Protein AF-A0A8S3ILP6-F1 (afdb_monomer)

Secondary structure (DSSP, 8-state):
-HHHHHTTTGGGGGHHHHHHHHHHHHHHHHS-TTS-HHHHHHHHHHHHHHHHHHHHHHHTT---S----HHHHHHHHHHHHHHHT-TTSTT-HHHHHHHHHHHHHIIIII-TTPPP-THHHHHHHHHHHHHHHHHHHHHHHHHHT--

Solvent-accessible surface area (backbone atoms only — not comparable to full-atom values): 8436 Å² total; per-residue (Å²): 114,70,64,56,69,73,42,54,76,76,49,54,86,50,40,77,75,46,46,60,57,51,52,54,49,25,49,60,49,46,67,43,87,85,51,58,69,67,44,43,50,51,26,50,51,54,54,49,52,56,44,49,53,45,40,46,37,65,73,70,65,60,79,62,88,78,68,80,55,68,68,58,54,52,49,51,52,48,51,33,55,58,54,33,64,48,60,91,39,96,85,32,55,70,58,14,52,49,28,50,52,51,50,53,47,35,45,66,69,52,40,67,87,60,84,75,80,53,74,59,50,57,56,42,52,52,49,51,58,51,50,50,53,50,51,53,47,52,50,51,54,65,58,64,75,71,122

Foldseek 3Di:
DVVCLVPLPVCLVVLQVVLVVLLVCLCVQCVDPPHDPVSPVVSLSSLVSNLVSLLVCVVVVVPPVDDHDLVSVLSSLLSLLVLLQPPVDPPSPVVNVSSVVSNVCCCVRRCVPRDHPCPSVVVVCVVVVVVVVVVVVVVVVVVVVPD

pLDDT: mean 72.39, std 15.55, range [32.72, 90.81]

InterPro domains:
  IPR046805 Tra1, HEAT repeat ring region [PF20206] (2-65)

Mean predicted aligned error: 10.6 Å

Nearest PDB structures (foldseek):
  5jo8-assembly1_A  TM=3.617E-01  e=2.104E+00  Gallus gallus
  4mk3-assembly1_A-2  TM=2.8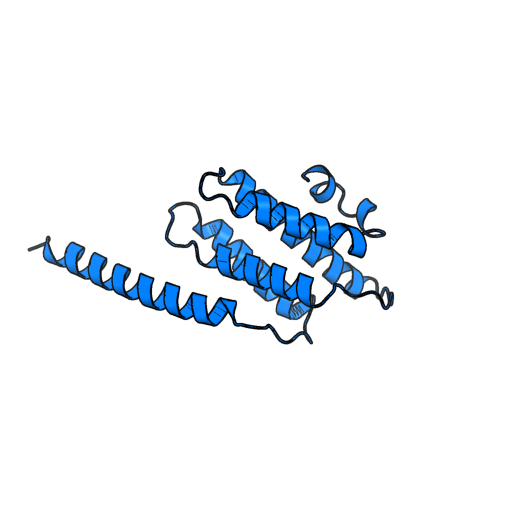45E-01  e=6.030E+00  Cupriavidus metallidurans CH34

Structure (mmCIF, N/CA/C/O backbone):
data_AF-A0A8S3ILP6-F1
#
_entry.id   AF-A0A8S3ILP6-F1
#
loop_
_atom_site.group_PDB
_atom_site.id
_atom_site.type_symbol
_atom_site.label_atom_id
_atom_site.label_alt_id
_atom_site.label_comp_id
_atom_site.label_asym_id
_atom_site.label_entity_id
_atom_site.label_seq_id
_atom_site.pdbx_PDB_ins_code
_atom_site.Cartn_x
_atom_site.Cartn_y
_atom_site.Cartn_z
_atom_site.occupancy
_atom_site.B_iso_or_equiv
_atom_site.auth_seq_id
_atom_site.auth_comp_id
_atom_site.auth_asym_id
_atom_site.auth_atom_id
_atom_site.pdbx_PDB_model_num
ATOM 1 N N . MET A 1 1 ? 11.004 9.378 6.519 1.00 61.28 1 MET A N 1
ATOM 2 C CA . MET A 1 1 ? 10.049 8.270 6.270 1.00 61.28 1 MET A CA 1
ATOM 3 C C . MET A 1 1 ? 10.461 6.954 6.929 1.00 61.28 1 MET A C 1
ATOM 5 O O . MET A 1 1 ? 9.594 6.266 7.445 1.00 61.28 1 MET A O 1
ATOM 9 N N . THR A 1 2 ? 11.752 6.617 7.004 1.00 71.19 2 THR A N 1
ATOM 10 C CA . THR A 1 2 ? 12.245 5.388 7.667 1.00 71.19 2 THR A CA 1
ATOM 11 C C . THR A 1 2 ? 11.888 5.286 9.158 1.00 71.19 2 THR A C 1
ATOM 13 O O . THR A 1 2 ? 11.587 4.198 9.634 1.00 71.19 2 THR A O 1
ATOM 16 N N . ILE A 1 3 ? 11.847 6.406 9.890 1.00 72.06 3 ILE A N 1
ATOM 17 C CA . ILE A 1 3 ? 11.455 6.454 11.316 1.00 72.06 3 ILE A CA 1
ATOM 18 C C . ILE A 1 3 ? 10.009 5.977 11.520 1.00 72.06 3 ILE A C 1
ATOM 20 O O . ILE A 1 3 ? 9.734 5.225 12.447 1.00 72.06 3 ILE A O 1
ATOM 24 N N . ILE A 1 4 ? 9.093 6.351 10.622 1.00 72.44 4 ILE A N 1
ATOM 25 C CA . ILE A 1 4 ? 7.677 5.959 10.706 1.00 72.44 4 ILE A CA 1
ATOM 26 C C . ILE A 1 4 ? 7.526 4.452 10.478 1.00 72.44 4 ILE A C 1
ATOM 28 O O . ILE A 1 4 ? 6.778 3.792 11.194 1.00 72.44 4 ILE A O 1
ATOM 32 N N . VAL A 1 5 ? 8.293 3.897 9.533 1.00 72.31 5 VAL A N 1
ATOM 33 C CA . VAL A 1 5 ? 8.346 2.448 9.283 1.00 72.31 5 VAL A CA 1
ATOM 34 C C . VAL A 1 5 ? 8.915 1.699 10.494 1.00 72.31 5 VAL A C 1
ATOM 36 O O . VAL A 1 5 ? 8.409 0.640 10.858 1.00 72.31 5 VAL A O 1
ATOM 39 N N . ARG A 1 6 ? 9.930 2.264 11.161 1.00 74.62 6 ARG A N 1
ATOM 40 C CA . ARG A 1 6 ? 10.558 1.667 12.351 1.00 74.62 6 ARG A CA 1
ATOM 41 C C . ARG A 1 6 ? 9.701 1.763 13.619 1.00 74.62 6 ARG A C 1
ATOM 43 O O . ARG A 1 6 ? 9.727 0.838 14.421 1.00 74.62 6 ARG A O 1
ATOM 50 N N . HIS A 1 7 ? 8.912 2.824 13.788 1.00 74.31 7 HIS A N 1
ATOM 51 C CA . HIS A 1 7 ? 8.111 3.082 14.996 1.00 74.31 7 HIS A CA 1
ATOM 52 C C . HIS A 1 7 ? 6.598 3.060 14.731 1.00 74.31 7 HIS A C 1
ATOM 54 O O . HIS A 1 7 ? 5.847 3.917 15.197 1.00 74.31 7 HIS A O 1
ATOM 60 N N . GLN A 1 8 ? 6.131 2.053 13.993 1.00 68.44 8 GLN A N 1
ATOM 61 C CA . GLN A 1 8 ? 4.737 1.938 13.544 1.00 68.44 8 GLN A CA 1
ATOM 62 C C . GLN A 1 8 ? 3.680 1.941 14.670 1.00 68.44 8 GLN A C 1
ATOM 64 O O . GLN A 1 8 ? 2.522 2.259 14.410 1.00 68.44 8 GLN A O 1
ATOM 69 N N . THR A 1 9 ? 4.039 1.584 15.906 1.00 71.25 9 THR A N 1
ATOM 70 C CA . THR A 1 9 ? 3.109 1.517 17.047 1.00 71.25 9 THR A CA 1
ATOM 71 C C . THR A 1 9 ? 2.774 2.893 17.619 1.00 71.25 9 THR A C 1
ATOM 73 O O . THR A 1 9 ? 1.625 3.128 17.976 1.00 71.25 9 THR A O 1
ATOM 76 N N . ILE A 1 10 ? 3.740 3.816 17.646 1.00 76.50 10 ILE A N 1
ATOM 77 C CA . ILE A 1 10 ? 3.579 5.166 18.213 1.00 76.50 10 ILE A CA 1
ATOM 78 C C . ILE A 1 10 ? 2.683 6.023 17.311 1.00 76.50 10 ILE A C 1
ATOM 80 O O . ILE A 1 10 ? 1.807 6.745 17.780 1.00 76.50 10 ILE A O 1
ATOM 84 N N . TYR A 1 11 ? 2.854 5.901 15.993 1.00 74.62 11 TYR A N 1
ATOM 85 C CA . TYR A 1 11 ? 2.101 6.688 15.012 1.00 74.62 11 TYR A CA 1
ATOM 86 C C . TYR A 1 11 ? 0.672 6.180 14.760 1.00 74.62 11 TYR A C 1
ATOM 88 O O . TYR A 1 11 ? -0.082 6.810 14.017 1.00 74.62 11 TYR A O 1
ATOM 96 N N . PHE A 1 12 ? 0.265 5.076 15.393 1.00 76.31 12 PHE A N 1
ATOM 97 C CA . PHE A 1 12 ? -1.054 4.470 15.202 1.00 76.31 12 PHE A CA 1
ATOM 98 C C . PHE A 1 12 ? -2.206 5.425 15.549 1.00 76.31 12 PHE A C 1
ATOM 100 O O . PHE A 1 12 ? -3.199 5.471 14.827 1.00 76.31 12 PHE A O 1
ATOM 107 N N . HIS A 1 13 ? -2.049 6.258 16.582 1.00 76.88 13 HIS A N 1
ATOM 108 C CA . HIS A 1 13 ? -3.078 7.221 16.994 1.00 76.88 13 HIS A CA 1
ATOM 109 C C . HIS A 1 13 ? -3.283 8.371 15.990 1.00 76.88 13 HIS A C 1
ATOM 111 O O . HIS A 1 13 ? -4.360 8.958 15.934 1.00 76.88 13 HIS A O 1
ATOM 117 N N . VAL A 1 14 ? -2.286 8.671 15.149 1.00 80.31 14 VAL A N 1
ATOM 118 C CA . VAL A 1 14 ? -2.338 9.749 14.137 1.00 80.31 14 VAL A CA 1
ATOM 119 C C . VAL A 1 14 ? -2.474 9.221 12.702 1.00 80.31 14 VAL A C 1
ATOM 121 O O . VAL A 1 14 ? -2.378 9.987 11.737 1.00 80.31 14 VAL A O 1
ATOM 124 N N . ARG A 1 15 ? -2.736 7.914 12.546 1.00 81.50 15 ARG A N 1
ATOM 125 C CA . ARG A 1 15 ? -2.692 7.175 11.271 1.00 81.50 15 ARG A CA 1
ATOM 126 C C . ARG A 1 15 ? -3.486 7.820 10.135 1.00 81.50 15 ARG A C 1
ATOM 128 O O . ARG A 1 15 ? -2.986 7.895 9.021 1.00 81.50 15 ARG A O 1
ATOM 135 N N . TYR A 1 16 ? -4.686 8.337 10.394 1.00 81.56 16 TYR A N 1
ATOM 136 C CA . TYR A 1 16 ? -5.559 8.882 9.343 1.00 81.56 16 TYR A CA 1
ATOM 137 C C . TYR A 1 16 ? -5.020 10.170 8.721 1.00 81.56 16 TYR A C 1
ATOM 139 O O . TYR A 1 16 ? -5.066 10.339 7.504 1.00 81.56 16 TYR A O 1
ATOM 147 N N . THR A 1 17 ? -4.491 11.070 9.549 1.00 82.00 17 THR A N 1
ATOM 148 C CA . THR A 1 17 ? -3.887 12.325 9.082 1.00 82.00 17 THR A CA 1
ATOM 149 C C . THR A 1 17 ? -2.552 12.045 8.397 1.00 82.00 17 THR A C 1
ATOM 151 O O . THR A 1 17 ? -2.237 12.637 7.365 1.00 82.00 17 THR A O 1
ATOM 154 N N . LEU A 1 18 ? -1.787 11.093 8.937 1.00 85.25 18 LEU A N 1
ATOM 155 C CA . LEU A 1 18 ? -0.454 10.761 8.451 1.00 85.25 18 LEU A CA 1
ATOM 156 C C . LEU A 1 18 ? -0.470 9.951 7.144 1.00 85.25 18 LEU A C 1
ATOM 158 O O . LEU A 1 18 ? 0.395 10.154 6.293 1.00 85.25 18 LEU A O 1
ATOM 162 N N . ALA A 1 19 ? -1.454 9.071 6.943 1.00 87.06 19 ALA A N 1
ATOM 163 C CA . ALA A 1 19 ? -1.478 8.165 5.797 1.00 87.06 19 ALA A CA 1
ATOM 164 C C . ALA A 1 19 ? -1.536 8.900 4.450 1.00 87.06 19 ALA A C 1
ATOM 166 O O . ALA A 1 19 ? -0.835 8.502 3.524 1.00 87.06 19 ALA A O 1
ATOM 167 N N . ASN A 1 20 ? -2.275 10.012 4.341 1.00 87.06 20 ASN A N 1
ATOM 168 C CA . ASN A 1 20 ? -2.283 10.827 3.117 1.00 87.06 20 ASN A CA 1
ATOM 169 C C . ASN A 1 20 ? -0.874 11.330 2.758 1.00 87.06 20 ASN A C 1
ATOM 171 O O . ASN A 1 20 ? -0.454 11.226 1.606 1.00 87.06 20 ASN A O 1
ATOM 175 N N . LEU A 1 21 ? -0.129 11.838 3.744 1.00 87.88 21 LEU A N 1
ATOM 176 C CA . LEU A 1 21 ? 1.241 12.324 3.551 1.00 87.88 21 LEU A CA 1
ATOM 177 C C . LEU A 1 21 ? 2.199 11.176 3.212 1.00 87.88 21 LEU A C 1
ATOM 179 O O . LEU A 1 21 ? 3.064 11.315 2.346 1.00 87.88 21 LEU A O 1
ATOM 183 N N . MET A 1 22 ? 2.024 10.023 3.859 1.00 89.12 22 MET A N 1
ATOM 184 C CA . MET A 1 22 ? 2.808 8.821 3.582 1.00 89.12 22 MET A CA 1
ATOM 185 C C . MET A 1 22 ? 2.607 8.333 2.146 1.00 89.12 22 MET A C 1
ATOM 187 O O . MET A 1 22 ? 3.597 8.097 1.455 1.00 89.12 22 MET A O 1
ATOM 191 N N . ILE A 1 23 ? 1.365 8.271 1.657 1.00 89.50 23 ILE A N 1
ATOM 192 C CA . ILE A 1 23 ? 1.070 7.893 0.268 1.00 89.50 23 ILE A CA 1
ATOM 193 C C . ILE A 1 23 ? 1.663 8.886 -0.727 1.00 89.50 23 ILE A C 1
ATOM 195 O O . ILE A 1 23 ? 2.340 8.464 -1.663 1.00 89.50 23 ILE A O 1
ATOM 199 N N . GLN A 1 24 ? 1.495 10.190 -0.499 1.00 88.56 24 GLN A N 1
ATOM 200 C CA . GLN A 1 24 ? 2.092 11.210 -1.366 1.00 88.56 24 GLN A CA 1
ATOM 201 C C . GLN A 1 24 ? 3.620 11.080 -1.420 1.00 88.56 24 GLN A C 1
ATOM 203 O O . GLN A 1 24 ? 4.226 11.181 -2.488 1.00 88.56 24 GLN A O 1
ATOM 208 N N . SER A 1 25 ? 4.257 10.785 -0.284 1.00 87.62 25 SER A N 1
ATOM 209 C CA . SER A 1 25 ? 5.702 10.565 -0.243 1.00 87.62 25 SER A CA 1
ATOM 210 C C . SER A 1 25 ? 6.132 9.288 -0.967 1.00 87.62 25 SER A C 1
ATOM 212 O O . SER A 1 25 ? 7.108 9.320 -1.712 1.00 87.62 25 SER A O 1
ATOM 214 N N . ALA A 1 26 ? 5.381 8.190 -0.823 1.00 88.62 26 ALA A N 1
ATOM 215 C CA . ALA A 1 26 ? 5.651 6.934 -1.515 1.00 88.62 26 ALA A CA 1
ATOM 216 C C . ALA A 1 26 ? 5.534 7.113 -3.036 1.00 88.62 26 ALA A C 1
ATOM 218 O O . ALA A 1 26 ? 6.400 6.658 -3.781 1.00 88.62 26 ALA A O 1
ATOM 219 N N . GLN A 1 27 ? 4.517 7.848 -3.498 1.00 88.00 27 GLN A N 1
ATOM 220 C CA . GLN A 1 27 ? 4.348 8.186 -4.912 1.00 88.00 27 GLN A CA 1
ATOM 221 C C . GLN A 1 27 ? 5.485 9.060 -5.441 1.00 88.00 27 GLN A C 1
ATOM 223 O O . GLN A 1 27 ? 5.988 8.798 -6.531 1.00 88.00 27 GLN A O 1
ATOM 228 N N . LYS A 1 28 ? 5.917 10.070 -4.677 1.00 86.88 28 LYS A N 1
ATOM 229 C CA . LYS A 1 28 ? 7.025 10.948 -5.073 1.00 86.88 28 LYS A CA 1
ATOM 230 C C . LYS A 1 28 ? 8.341 10.177 -5.195 1.00 86.88 28 LYS A C 1
ATOM 232 O O . LYS A 1 28 ? 9.073 10.367 -6.160 1.00 86.88 28 LYS A O 1
ATOM 237 N N . ILE A 1 29 ? 8.618 9.295 -4.235 1.00 85.19 29 ILE A N 1
ATOM 238 C CA . ILE A 1 29 ? 9.859 8.517 -4.177 1.00 85.19 29 ILE A CA 1
ATOM 239 C C . ILE A 1 29 ? 9.880 7.424 -5.258 1.00 85.19 29 ILE A C 1
ATOM 241 O O . ILE A 1 29 ? 10.898 7.245 -5.919 1.00 85.19 29 ILE A O 1
ATOM 245 N N . ALA A 1 30 ? 8.776 6.709 -5.484 1.00 82.69 30 ALA A N 1
ATOM 246 C CA . ALA A 1 30 ? 8.741 5.635 -6.482 1.00 82.69 30 ALA A CA 1
ATOM 247 C C . ALA A 1 30 ? 8.435 6.120 -7.912 1.00 82.69 30 ALA A C 1
ATOM 249 O O . ALA A 1 30 ? 8.653 5.387 -8.872 1.00 82.69 30 ALA A O 1
ATOM 250 N N . GLY A 1 31 ? 7.917 7.344 -8.064 1.00 76.75 31 GLY A N 1
ATOM 251 C CA . GLY A 1 31 ? 7.509 7.903 -9.354 1.00 76.75 31 GLY A CA 1
ATOM 252 C C . GLY A 1 31 ? 8.665 8.322 -10.265 1.00 76.75 31 GLY A C 1
ATOM 253 O O . GLY A 1 31 ? 8.459 8.467 -11.466 1.00 76.75 31 GLY A O 1
ATOM 254 N N . GLN A 1 32 ? 9.873 8.500 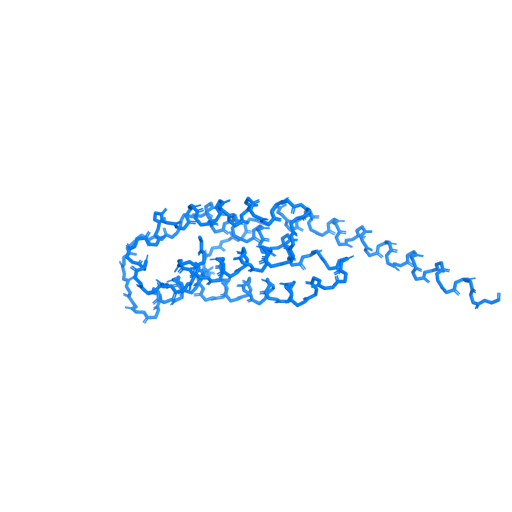-9.728 1.00 78.31 32 GLN A N 1
ATOM 255 C CA . GLN A 1 32 ? 11.050 8.847 -10.525 1.00 78.31 32 GLN A CA 1
ATOM 256 C C . GLN A 1 32 ? 11.739 7.568 -11.016 1.00 78.31 32 GLN A C 1
ATOM 258 O O . GLN A 1 32 ? 12.222 6.764 -10.219 1.00 78.31 32 GLN A O 1
ATOM 263 N N . ALA A 1 33 ? 11.795 7.382 -12.339 1.00 67.12 33 ALA A N 1
ATOM 264 C CA . ALA A 1 33 ? 12.356 6.179 -12.963 1.00 67.12 33 ALA A CA 1
ATOM 265 C C . ALA A 1 33 ? 13.842 5.952 -12.627 1.00 67.12 33 ALA A C 1
ATOM 267 O O . ALA A 1 33 ? 14.284 4.808 -12.569 1.00 67.12 33 ALA A O 1
ATOM 268 N N . THR A 1 34 ? 14.578 7.034 -12.361 1.00 73.50 34 THR A N 1
ATOM 269 C CA . THR A 1 34 ? 16.009 7.045 -12.033 1.00 73.50 34 THR A CA 1
ATOM 270 C C . THR A 1 34 ? 16.315 6.679 -10.582 1.00 73.50 34 THR A C 1
ATOM 272 O O . THR A 1 34 ? 17.484 6.518 -10.237 1.00 73.5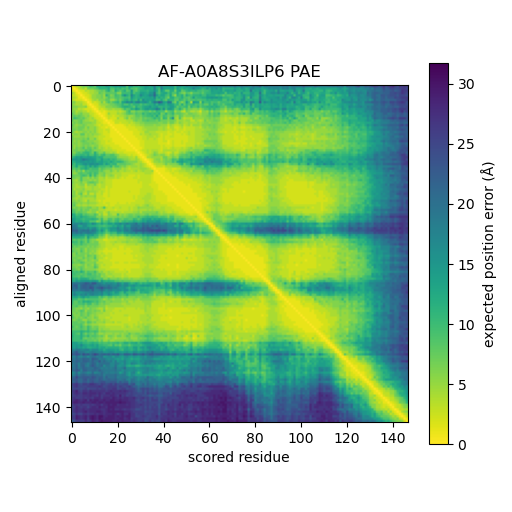0 34 THR A O 1
ATOM 275 N N . ASN A 1 35 ? 15.305 6.565 -9.713 1.00 76.69 35 ASN A N 1
ATOM 276 C CA . ASN A 1 35 ? 15.558 6.309 -8.302 1.00 76.69 35 ASN A CA 1
ATOM 277 C C . ASN A 1 35 ? 16.039 4.870 -8.061 1.00 76.69 35 ASN A C 1
ATOM 279 O O . ASN A 1 35 ? 15.473 3.928 -8.633 1.00 76.69 35 ASN A O 1
ATOM 283 N N . PRO A 1 36 ? 17.042 4.685 -7.177 1.00 79.06 36 PRO A N 1
ATOM 284 C CA . PRO A 1 36 ? 17.565 3.372 -6.835 1.00 79.06 36 PRO A CA 1
ATOM 285 C C . PRO A 1 36 ? 16.476 2.451 -6.283 1.00 79.06 36 PRO A C 1
ATOM 287 O O . PRO A 1 36 ? 15.469 2.881 -5.712 1.00 79.06 36 PRO A O 1
ATOM 290 N N . MET A 1 37 ? 16.712 1.147 -6.413 1.00 78.25 37 MET A N 1
ATOM 291 C CA . MET A 1 37 ? 15.762 0.107 -6.012 1.00 78.25 37 MET A CA 1
ATOM 292 C C . MET A 1 37 ? 15.335 0.209 -4.541 1.00 78.25 37 MET A C 1
ATOM 294 O O . MET A 1 37 ? 14.187 -0.066 -4.194 1.00 78.25 37 MET A O 1
ATOM 298 N N . GLU A 1 38 ? 16.239 0.663 -3.677 1.00 82.00 38 GLU A N 1
ATOM 299 C CA . GLU A 1 38 ? 15.987 0.870 -2.250 1.00 82.00 38 GLU A CA 1
ATOM 300 C C . GLU A 1 38 ? 14.857 1.869 -1.989 1.00 82.00 38 GLU A C 1
ATOM 302 O O . GLU A 1 38 ? 14.058 1.687 -1.072 1.00 82.00 38 GLU A O 1
ATOM 307 N N . HIS A 1 39 ? 14.739 2.902 -2.823 1.00 83.31 39 HIS A N 1
ATOM 308 C CA . HIS A 1 39 ? 13.678 3.899 -2.722 1.00 83.31 39 HIS A CA 1
ATOM 309 C C . HIS A 1 39 ? 12.318 3.328 -3.125 1.00 83.31 39 HIS A C 1
ATOM 311 O O . HIS A 1 39 ? 11.315 3.596 -2.462 1.00 83.31 39 HIS A O 1
ATOM 317 N N . LYS A 1 40 ? 12.287 2.477 -4.156 1.00 84.25 40 LYS A N 1
ATOM 318 C CA . LYS A 1 40 ? 11.073 1.748 -4.551 1.00 84.25 40 LYS A CA 1
ATOM 319 C C . LYS A 1 40 ? 10.643 0.767 -3.461 1.00 84.25 40 LYS A C 1
ATOM 321 O O . LYS A 1 40 ? 9.461 0.707 -3.125 1.00 84.25 40 LYS A O 1
ATOM 326 N N . LYS A 1 41 ? 11.605 0.065 -2.854 1.00 85.88 41 LYS A N 1
ATOM 327 C CA . LYS A 1 41 ? 11.363 -0.825 -1.713 1.00 85.88 41 LYS A CA 1
ATOM 328 C C . LYS A 1 41 ? 10.802 -0.064 -0.512 1.00 85.88 41 LYS A C 1
ATOM 330 O O . LYS A 1 41 ? 9.757 -0.441 0.002 1.00 85.88 41 LYS A O 1
ATOM 335 N N . LEU A 1 42 ? 11.419 1.061 -0.143 1.00 87.81 42 LEU A N 1
ATOM 336 C CA . LEU A 1 42 ? 10.935 1.920 0.939 1.00 87.81 42 LEU A CA 1
ATOM 337 C C . LEU A 1 42 ? 9.505 2.413 0.681 1.00 87.81 42 LEU A C 1
ATOM 339 O O . LEU A 1 42 ? 8.695 2.457 1.602 1.00 87.81 42 LEU A O 1
ATOM 343 N N . ALA A 1 43 ? 9.178 2.774 -0.561 1.00 89.06 43 ALA A N 1
ATOM 344 C CA . ALA A 1 43 ? 7.824 3.179 -0.919 1.00 89.06 43 ALA A CA 1
ATOM 345 C C . ALA A 1 43 ? 6.810 2.041 -0.709 1.00 89.06 43 ALA A C 1
ATOM 347 O O . ALA A 1 43 ? 5.736 2.288 -0.169 1.00 89.06 43 ALA A O 1
ATOM 348 N N . ILE A 1 44 ? 7.157 0.800 -1.059 1.00 89.31 44 ILE A N 1
ATOM 349 C CA . ILE A 1 44 ? 6.307 -0.378 -0.817 1.00 89.31 44 ILE A CA 1
ATOM 350 C C . ILE A 1 44 ? 6.178 -0.671 0.684 1.00 89.31 44 ILE A C 1
ATOM 352 O O . ILE A 1 44 ? 5.067 -0.918 1.153 1.00 89.31 44 ILE A O 1
ATOM 356 N N . ASP A 1 45 ? 7.265 -0.561 1.448 1.00 88.88 45 ASP A N 1
ATOM 357 C CA . ASP A 1 45 ? 7.246 -0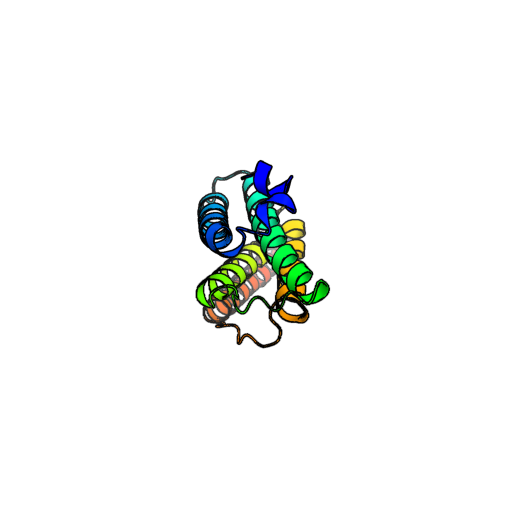.737 2.905 1.00 88.88 45 ASP A CA 1
ATOM 358 C C . ASP A 1 45 ? 6.327 0.300 3.584 1.00 88.88 45 ASP A C 1
ATOM 360 O O . ASP A 1 45 ? 5.620 -0.016 4.542 1.00 88.88 45 ASP A O 1
ATOM 364 N N . ILE A 1 46 ? 6.263 1.530 3.056 1.00 89.81 46 ILE A N 1
ATOM 365 C CA . ILE A 1 46 ? 5.316 2.562 3.510 1.00 89.81 46 ILE A CA 1
ATOM 366 C C . ILE A 1 46 ? 3.859 2.122 3.277 1.00 89.81 46 ILE A C 1
ATOM 368 O O . ILE A 1 46 ? 3.035 2.254 4.185 1.00 89.81 46 ILE A O 1
ATOM 372 N N . ILE A 1 47 ? 3.531 1.580 2.096 1.00 90.81 47 ILE A N 1
ATOM 373 C CA . ILE A 1 47 ? 2.187 1.042 1.804 1.00 90.81 47 ILE A CA 1
ATOM 374 C C . ILE A 1 47 ? 1.860 -0.124 2.744 1.00 90.81 47 ILE A C 1
ATOM 376 O O . ILE A 1 47 ? 0.747 -0.212 3.262 1.00 90.81 47 ILE A O 1
ATOM 380 N N . GLU A 1 48 ? 2.832 -1.001 2.995 1.00 89.69 48 GLU A N 1
ATOM 381 C CA . GLU A 1 48 ? 2.678 -2.145 3.891 1.00 89.69 48 GLU A CA 1
ATOM 382 C C . GLU A 1 48 ? 2.348 -1.719 5.327 1.00 89.69 48 GLU A C 1
ATOM 384 O O . GLU A 1 48 ? 1.465 -2.313 5.946 1.00 89.69 48 GLU A O 1
ATOM 389 N N . VAL A 1 49 ? 2.993 -0.672 5.850 1.00 89.88 49 VAL A N 1
ATOM 390 C CA . VAL A 1 49 ? 2.680 -0.119 7.181 1.00 89.88 49 VAL A CA 1
ATOM 391 C C . VAL A 1 49 ? 1.235 0.375 7.255 1.00 89.88 49 VAL A C 1
ATOM 393 O O . VAL A 1 49 ? 0.544 0.094 8.233 1.00 89.88 49 VAL A O 1
ATOM 396 N N . ILE A 1 50 ? 0.746 1.049 6.212 1.00 89.44 50 ILE A N 1
ATOM 397 C CA . ILE A 1 50 ? -0.639 1.541 6.167 1.00 89.44 50 ILE A CA 1
ATOM 398 C C . ILE A 1 50 ? -1.630 0.369 6.155 1.00 89.44 50 ILE A C 1
ATOM 400 O O . ILE A 1 50 ? -2.612 0.391 6.896 1.00 89.44 50 ILE A O 1
ATOM 404 N N . ILE A 1 51 ? -1.345 -0.689 5.385 1.00 89.06 51 ILE A N 1
ATOM 405 C CA . ILE A 1 51 ? -2.156 -1.919 5.389 1.00 89.06 51 ILE A CA 1
ATOM 406 C C . ILE A 1 51 ? -2.135 -2.567 6.780 1.00 89.06 51 ILE A C 1
ATOM 408 O O . ILE A 1 51 ? -3.188 -2.935 7.296 1.00 89.06 51 ILE A O 1
ATOM 412 N N . LYS A 1 52 ? -0.966 -2.675 7.425 1.00 87.88 52 LYS A N 1
ATOM 413 C CA . LYS A 1 52 ? -0.836 -3.240 8.781 1.00 87.88 52 LYS A CA 1
ATOM 414 C C . LYS A 1 52 ? -1.626 -2.450 9.819 1.00 87.88 52 LYS A C 1
ATOM 416 O O . LYS A 1 52 ? -2.245 -3.060 10.688 1.00 87.88 52 LYS A O 1
ATOM 421 N N . TRP A 1 53 ? -1.640 -1.121 9.730 1.00 87.25 53 TRP A N 1
ATOM 422 C CA . TRP A 1 53 ? -2.470 -0.293 10.606 1.00 87.25 53 TRP A CA 1
ATOM 423 C C . TRP A 1 53 ? -3.955 -0.594 10.446 1.00 87.25 53 TRP A C 1
ATOM 425 O O . TRP A 1 53 ? -4.655 -0.690 11.455 1.00 87.25 53 TRP A O 1
ATOM 435 N N . GLU A 1 54 ? -4.417 -0.798 9.214 1.00 85.88 54 GLU A N 1
ATOM 436 C CA . GLU A 1 54 ? -5.812 -1.157 8.972 1.00 85.88 54 GLU A CA 1
ATOM 437 C C . GLU A 1 54 ? -6.135 -2.568 9.482 1.00 85.88 54 GLU A C 1
ATOM 439 O O . GLU A 1 54 ? -7.141 -2.763 10.161 1.00 85.88 54 GLU A O 1
ATOM 444 N N . LEU A 1 55 ? -5.264 -3.552 9.248 1.00 84.19 55 LEU A N 1
ATOM 445 C CA . LEU A 1 55 ? -5.446 -4.912 9.776 1.00 84.19 55 LEU A CA 1
ATOM 446 C C . LEU A 1 55 ? -5.485 -4.933 11.309 1.00 84.19 55 LEU A C 1
ATOM 448 O O . LEU A 1 55 ? -6.312 -5.620 11.908 1.00 84.19 55 LEU A O 1
ATOM 452 N N . ARG A 1 56 ? -4.620 -4.144 11.954 1.00 82.06 56 ARG A N 1
ATOM 453 C CA . ARG A 1 56 ? -4.578 -4.030 13.414 1.00 82.06 56 ARG A CA 1
ATOM 454 C C . ARG A 1 56 ? -5.857 -3.415 13.979 1.00 82.06 56 ARG A C 1
ATOM 456 O O . ARG A 1 56 ? -6.349 -3.912 14.986 1.00 82.06 56 ARG A O 1
ATOM 463 N N . LYS A 1 57 ? -6.431 -2.401 13.317 1.00 79.75 57 LYS A N 1
ATOM 464 C CA . LYS A 1 57 ? -7.736 -1.832 13.703 1.00 79.75 57 LYS A CA 1
ATOM 465 C C . LYS A 1 57 ? -8.814 -2.921 13.791 1.00 79.75 57 LYS A C 1
ATOM 467 O O . LYS A 1 57 ? -9.549 -2.958 14.774 1.00 79.75 57 LYS A O 1
ATOM 472 N N . HIS A 1 58 ? -8.880 -3.804 12.792 1.00 71.56 58 HIS A N 1
ATOM 473 C CA . HIS A 1 58 ? -9.847 -4.906 12.763 1.00 71.56 58 HIS A CA 1
ATOM 474 C C . HIS A 1 58 ? -9.603 -5.919 13.893 1.00 71.56 58 HIS A C 1
ATOM 476 O O . HIS A 1 58 ? -10.557 -6.387 14.508 1.00 71.56 58 HIS A O 1
ATOM 482 N N . SER A 1 59 ? -8.336 -6.224 14.196 1.00 74.31 59 SER A N 1
ATOM 483 C CA . SER A 1 59 ? -7.968 -7.156 15.271 1.00 74.31 59 SER A CA 1
ATOM 484 C C . SER A 1 59 ? -8.267 -6.620 16.672 1.00 74.31 59 SER A C 1
ATOM 486 O O . SER A 1 59 ? -8.661 -7.393 17.538 1.00 74.31 59 SER A O 1
ATOM 488 N N . GLU A 1 60 ? -8.061 -5.326 16.915 1.00 72.38 60 GLU A N 1
ATOM 489 C CA . GLU A 1 60 ? -8.283 -4.706 18.230 1.00 72.38 60 GLU A CA 1
ATOM 490 C C . GLU A 1 60 ? -9.748 -4.266 18.433 1.00 72.38 60 GLU A C 1
ATOM 492 O O . GLU A 1 60 ? -10.057 -3.630 19.436 1.00 72.38 60 GLU A O 1
ATOM 497 N N . GLN A 1 61 ? -10.651 -4.586 17.489 1.00 63.47 61 GLN A N 1
ATOM 498 C CA . GLN A 1 61 ? -12.065 -4.169 17.478 1.00 63.47 61 GLN A CA 1
ATOM 499 C C . GLN A 1 61 ? -12.262 -2.671 17.771 1.00 63.47 61 GLN A C 1
ATOM 501 O O . GLN A 1 61 ? -13.286 -2.253 18.313 1.00 63.47 61 GLN A O 1
ATOM 506 N N . ILE A 1 62 ? -11.281 -1.840 17.405 1.00 64.75 62 ILE A N 1
ATOM 507 C CA . ILE A 1 62 ? -11.340 -0.400 17.643 1.00 64.75 62 ILE A CA 1
ATOM 508 C C . ILE A 1 62 ? -12.395 0.170 16.698 1.00 64.75 62 ILE A C 1
ATOM 510 O O . ILE A 1 62 ? -12.138 0.406 15.513 1.00 64.75 62 ILE A O 1
ATOM 514 N N . ASN A 1 63 ? -13.592 0.393 17.240 1.00 58.53 63 ASN A N 1
ATOM 515 C CA . ASN A 1 63 ? -14.754 0.912 16.524 1.00 58.53 63 ASN A CA 1
ATOM 516 C C . ASN A 1 63 ? -14.690 2.438 16.333 1.00 58.53 63 ASN A C 1
ATOM 518 O O . ASN A 1 63 ? -15.707 3.129 16.336 1.00 58.53 63 ASN A O 1
ATOM 522 N N . ASP A 1 64 ? -13.481 2.979 16.163 1.00 60.56 64 ASP A N 1
ATOM 523 C CA . ASP A 1 64 ? -13.322 4.343 15.688 1.00 60.56 64 ASP A CA 1
ATOM 524 C C . ASP A 1 64 ? -13.942 4.404 14.291 1.00 60.56 64 ASP A C 1
ATOM 526 O O . ASP A 1 64 ? -13.433 3.814 13.329 1.00 60.56 64 ASP A O 1
ATOM 530 N N . GLN A 1 65 ? -15.049 5.139 14.171 1.00 58.28 65 GLN A N 1
ATOM 531 C CA . GLN A 1 65 ? -15.794 5.333 12.920 1.00 58.28 65 GLN A CA 1
ATOM 532 C C . GLN A 1 65 ? -14.949 5.978 11.808 1.00 58.28 65 GLN A C 1
ATOM 534 O O . GLN A 1 65 ? -15.359 6.031 10.649 1.0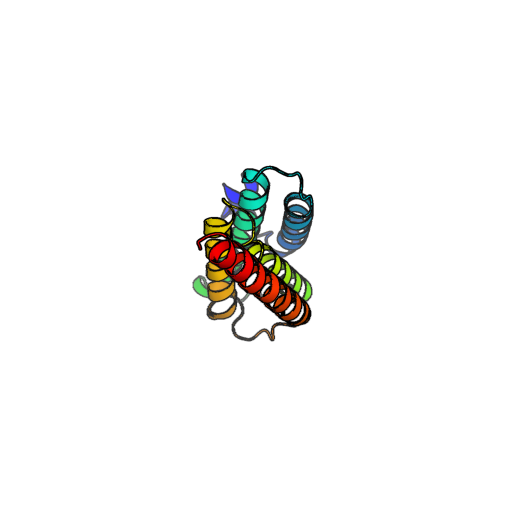0 58.28 65 GLN A O 1
ATOM 539 N N . LYS A 1 66 ? -13.744 6.455 12.134 1.00 69.69 66 LYS A N 1
ATOM 540 C CA . LYS A 1 66 ? -12.795 6.976 11.161 1.00 69.69 66 LYS A CA 1
ATOM 541 C C . LYS A 1 66 ? -12.222 5.809 10.348 1.00 69.69 66 LYS A C 1
ATOM 543 O O . LYS A 1 66 ? -11.555 4.916 10.869 1.00 69.69 66 LYS A O 1
ATOM 548 N N . ASN A 1 67 ? -12.506 5.800 9.054 1.00 79.25 67 ASN A N 1
ATOM 549 C CA . ASN A 1 67 ? -11.913 4.888 8.079 1.00 79.25 67 ASN A CA 1
ATOM 550 C C . ASN A 1 67 ? -10.969 5.677 7.172 1.00 79.25 67 ASN A C 1
ATOM 552 O O . ASN A 1 67 ? -11.070 6.904 7.078 1.00 79.25 67 ASN A O 1
ATOM 556 N N . PHE A 1 68 ? -10.039 4.994 6.505 1.00 84.38 68 PHE A N 1
ATOM 557 C CA . PHE A 1 68 ? -9.278 5.651 5.449 1.00 84.38 68 PHE A CA 1
ATOM 558 C C . PHE A 1 68 ? -10.214 6.112 4.328 1.00 84.38 68 PHE A C 1
ATOM 560 O O . PHE A 1 68 ? -11.166 5.425 3.958 1.00 84.38 68 PHE A O 1
ATOM 567 N N . ASN A 1 69 ? -9.933 7.295 3.780 1.00 84.69 69 ASN A N 1
ATOM 568 C CA . ASN A 1 69 ? -10.714 7.848 2.682 1.00 84.69 69 ASN A CA 1
ATOM 569 C C . ASN A 1 69 ? -10.634 6.923 1.464 1.00 84.69 69 ASN A C 1
ATOM 571 O O . ASN A 1 69 ? -9.552 6.463 1.100 1.00 84.69 69 ASN A O 1
ATOM 575 N N . ARG A 1 70 ? -11.755 6.738 0.761 1.00 83.75 70 ARG A N 1
ATOM 576 C CA . ARG A 1 70 ? -11.816 5.919 -0.460 1.00 83.75 70 ARG A CA 1
ATOM 577 C C . ARG A 1 70 ? -10.748 6.297 -1.497 1.00 83.75 70 ARG A C 1
ATOM 579 O O . ARG A 1 70 ? -10.099 5.417 -2.044 1.00 83.75 70 ARG A O 1
ATOM 586 N N . SER A 1 71 ? -10.500 7.594 -1.690 1.00 84.50 71 SER A N 1
ATOM 587 C CA . SER A 1 71 ? -9.451 8.104 -2.590 1.00 84.50 71 SER A CA 1
ATOM 588 C C . SER A 1 71 ? -8.038 7.628 -2.214 1.00 84.50 71 SER A C 1
ATOM 590 O O . SER A 1 71 ? -7.234 7.299 -3.088 1.00 84.50 71 SER A O 1
ATOM 592 N N . LEU A 1 72 ? -7.733 7.526 -0.914 1.00 85.69 72 LEU A N 1
ATOM 593 C CA . LEU A 1 72 ? -6.448 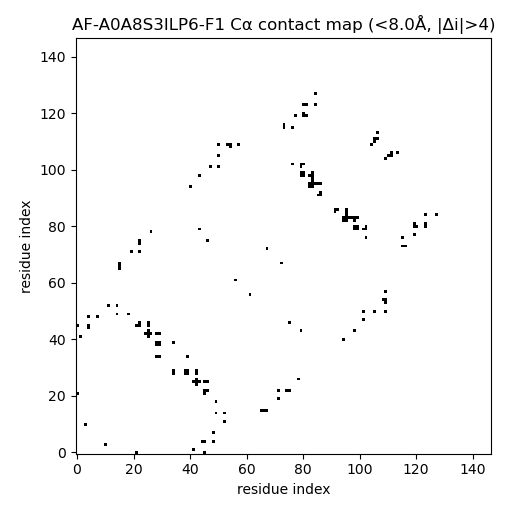7.007 -0.444 1.00 85.69 72 LEU A CA 1
ATOM 594 C C . LEU A 1 72 ? -6.305 5.528 -0.821 1.00 85.69 72 LEU A C 1
ATOM 596 O O . LEU A 1 72 ? -5.263 5.129 -1.339 1.00 85.69 72 LEU A O 1
ATOM 600 N N . ILE A 1 73 ? -7.363 4.740 -0.616 1.00 87.31 73 ILE A N 1
ATOM 601 C CA . ILE A 1 73 ? -7.397 3.309 -0.946 1.00 87.31 73 ILE A CA 1
ATOM 602 C C . ILE A 1 73 ? -7.228 3.102 -2.460 1.00 87.31 73 ILE A C 1
ATOM 604 O O . ILE A 1 73 ? -6.379 2.317 -2.885 1.00 87.31 73 ILE A O 1
ATOM 608 N N . ASP A 1 74 ? -7.956 3.862 -3.283 1.00 85.12 74 ASP A N 1
ATOM 609 C CA . ASP A 1 74 ? -7.840 3.812 -4.749 1.00 85.12 74 ASP A CA 1
ATOM 610 C C . ASP A 1 74 ? -6.416 4.167 -5.216 1.00 85.12 74 ASP A C 1
ATOM 612 O O . ASP A 1 74 ? -5.861 3.543 -6.129 1.00 85.12 74 ASP A O 1
ATOM 616 N N . THR A 1 75 ? -5.788 5.139 -4.549 1.00 86.62 75 THR A N 1
ATOM 617 C CA . THR A 1 75 ? -4.407 5.552 -4.816 1.00 86.62 75 THR A CA 1
ATOM 618 C C . THR A 1 75 ? -3.406 4.460 -4.436 1.00 86.62 75 THR A C 1
ATOM 620 O O . THR A 1 75 ? -2.500 4.163 -5.218 1.00 86.62 75 THR A O 1
ATOM 623 N N . MET A 1 76 ? -3.583 3.818 -3.277 1.00 89.06 76 MET A N 1
ATOM 624 C CA . MET A 1 76 ? -2.762 2.684 -2.837 1.00 89.06 76 MET A CA 1
ATOM 625 C C . MET A 1 76 ? -2.861 1.506 -3.801 1.00 89.06 76 MET A C 1
ATOM 627 O O . MET A 1 76 ? -1.838 0.957 -4.211 1.00 89.06 76 MET A O 1
ATOM 631 N N . PHE A 1 77 ? -4.075 1.128 -4.199 1.00 85.69 77 PHE A N 1
ATOM 632 C CA . PHE A 1 77 ? -4.271 0.044 -5.156 1.00 85.69 77 PHE A CA 1
ATOM 633 C C . PHE A 1 77 ? -3.682 0.383 -6.521 1.00 85.69 77 PHE A C 1
ATOM 635 O O . PHE A 1 77 ? -2.973 -0.443 -7.094 1.00 85.69 77 PHE A O 1
ATOM 642 N N . SER A 1 78 ? -3.864 1.612 -7.003 1.00 84.81 78 SER A N 1
ATOM 643 C CA . SER A 1 78 ? -3.235 2.063 -8.249 1.00 84.81 78 SER A CA 1
ATOM 644 C C . SER A 1 78 ? -1.704 2.040 -8.173 1.00 84.81 78 SER A C 1
ATOM 646 O O . SER A 1 78 ? -1.047 1.668 -9.146 1.00 84.81 78 SER A O 1
ATOM 648 N N . PHE A 1 79 ? -1.123 2.395 -7.023 1.00 86.50 79 PHE A N 1
ATOM 649 C CA . PHE A 1 79 ? 0.317 2.318 -6.783 1.00 86.50 79 PHE A CA 1
ATOM 650 C C . PHE A 1 79 ? 0.824 0.870 -6.806 1.00 86.50 79 PHE A C 1
ATOM 652 O O . PHE A 1 79 ? 1.794 0.580 -7.510 1.00 86.50 79 PHE A O 1
ATOM 659 N N . LEU A 1 80 ? 0.162 -0.028 -6.067 1.00 85.12 80 LEU A N 1
ATOM 660 C CA . LEU A 1 80 ? 0.522 -1.446 -5.979 1.00 85.12 80 LEU A CA 1
ATOM 661 C C . LEU A 1 80 ? 0.430 -2.128 -7.342 1.00 85.12 80 LEU A C 1
ATOM 663 O O . LEU A 1 80 ? 1.359 -2.825 -7.731 1.00 85.12 80 LEU A O 1
ATOM 667 N N . ILE A 1 81 ? -0.650 -1.883 -8.085 1.00 80.62 81 ILE A N 1
ATOM 668 C CA . ILE A 1 81 ? -0.859 -2.456 -9.419 1.00 80.62 81 ILE A CA 1
ATOM 669 C C . ILE A 1 81 ? 0.220 -1.971 -10.394 1.00 80.62 81 ILE A C 1
ATOM 671 O O . ILE A 1 81 ? 0.823 -2.777 -11.096 1.00 80.62 81 ILE A O 1
ATOM 675 N N . ARG A 1 82 ? 0.525 -0.667 -10.407 1.00 79.44 82 ARG A N 1
ATOM 676 C CA . ARG A 1 82 ? 1.551 -0.114 -11.303 1.00 79.44 82 ARG A CA 1
ATOM 677 C C . ARG A 1 82 ? 2.927 -0.735 -11.055 1.00 79.44 82 ARG A C 1
ATOM 679 O O . ARG A 1 82 ? 3.620 -1.068 -12.008 1.00 79.44 82 ARG A O 1
ATOM 686 N N . HIS A 1 83 ? 3.320 -0.895 -9.792 1.00 79.56 83 HIS A N 1
ATOM 687 C CA . HIS A 1 83 ? 4.629 -1.457 -9.439 1.00 79.56 83 HIS A CA 1
ATOM 688 C C . HIS A 1 83 ? 4.668 -2.986 -9.513 1.00 79.56 83 HIS A C 1
ATOM 690 O O . HIS A 1 83 ? 5.725 -3.546 -9.788 1.00 79.56 83 HIS A O 1
ATOM 696 N N . ALA A 1 84 ? 3.530 -3.665 -9.336 1.00 76.75 84 ALA A N 1
ATOM 697 C CA . ALA A 1 84 ? 3.409 -5.099 -9.589 1.00 76.75 84 ALA A CA 1
ATOM 698 C C . ALA A 1 84 ? 3.739 -5.455 -11.044 1.00 76.75 84 ALA A C 1
ATOM 700 O O . ALA A 1 84 ? 4.214 -6.552 -11.314 1.00 76.75 84 ALA A O 1
ATOM 701 N N . CYS A 1 85 ? 3.528 -4.532 -11.976 1.00 72.12 85 CYS A N 1
ATOM 702 C CA . CYS A 1 85 ? 3.625 -4.824 -13.402 1.00 72.12 85 CYS A CA 1
ATOM 703 C C . CYS A 1 85 ? 4.867 -4.249 -14.080 1.00 72.12 85 CYS A C 1
ATOM 705 O O . CYS A 1 85 ? 5.035 -4.405 -15.282 1.00 72.12 85 CYS A O 1
ATOM 707 N N . GLN A 1 86 ? 5.804 -3.691 -13.312 1.00 68.81 86 GLN A N 1
ATOM 708 C CA . GLN A 1 86 ? 7.157 -3.368 -13.785 1.00 68.81 86 GLN A CA 1
ATOM 709 C C . GLN A 1 86 ? 8.034 -4.634 -13.926 1.00 68.81 86 GLN A C 1
ATOM 711 O O . GLN A 1 86 ? 9.213 -4.616 -13.578 1.00 68.81 86 GLN A O 1
ATOM 716 N N . ILE A 1 87 ? 7.466 -5.747 -14.412 1.00 58.25 87 ILE A N 1
ATOM 717 C CA . ILE A 1 87 ? 8.145 -7.051 -14.542 1.00 58.25 87 ILE A CA 1
ATOM 718 C C . ILE A 1 87 ? 9.262 -7.045 -15.593 1.00 58.25 87 ILE A C 1
ATOM 720 O O . ILE A 1 87 ? 10.120 -7.918 -15.573 1.00 58.25 87 ILE A O 1
ATOM 724 N N . ASN A 1 88 ? 9.279 -6.034 -16.463 1.00 58.00 88 ASN A N 1
ATOM 725 C CA . ASN A 1 88 ? 10.185 -5.921 -17.605 1.00 58.00 88 ASN A CA 1
ATOM 726 C C . ASN A 1 88 ? 11.623 -5.486 -17.230 1.00 58.00 88 ASN A C 1
ATOM 728 O O . ASN A 1 88 ? 12.436 -5.207 -18.103 1.00 58.00 88 ASN A O 1
ATOM 732 N N . ILE A 1 89 ? 11.945 -5.379 -15.933 1.00 65.50 89 ILE A N 1
ATOM 733 C CA . ILE A 1 89 ? 13.262 -4.948 -15.442 1.00 65.50 89 ILE A CA 1
ATOM 734 C C . ILE A 1 89 ? 13.864 -6.066 -14.574 1.00 65.50 89 ILE A C 1
ATOM 736 O O . ILE A 1 89 ? 13.275 -6.403 -13.535 1.00 65.50 89 ILE A O 1
ATOM 740 N N . PRO A 1 90 ? 15.039 -6.629 -14.927 1.00 56.88 90 PRO A N 1
ATOM 741 C CA . PRO A 1 90 ? 15.725 -7.586 -14.063 1.00 56.88 90 PRO A CA 1
ATOM 742 C C . PRO A 1 90 ? 15.986 -6.924 -12.700 1.00 56.88 90 PRO A C 1
ATOM 744 O O . PRO A 1 90 ? 16.420 -5.776 -12.639 1.00 56.88 90 PRO A O 1
ATOM 747 N N . ASN A 1 91 ? 15.665 -7.631 -11.608 1.00 66.75 91 ASN A N 1
ATOM 748 C CA . ASN A 1 91 ? 15.611 -7.174 -10.200 1.00 66.75 91 ASN A CA 1
ATOM 749 C C . ASN A 1 91 ? 14.265 -6.614 -9.684 1.00 66.75 91 ASN A C 1
ATOM 751 O O . ASN A 1 91 ? 14.124 -6.447 -8.472 1.00 66.75 91 ASN A O 1
ATOM 755 N N . MET A 1 92 ? 13.246 -6.390 -10.527 1.00 69.44 92 MET A N 1
ATOM 756 C CA . MET A 1 92 ? 11.911 -5.944 -10.065 1.00 69.44 92 MET A CA 1
ATOM 757 C C . MET A 1 92 ? 10.955 -7.088 -9.687 1.00 69.44 92 MET A C 1
ATOM 759 O O . MET A 1 92 ? 9.954 -6.850 -9.010 1.00 69.44 92 MET A O 1
ATOM 763 N N . ILE A 1 93 ? 11.264 -8.331 -10.066 1.00 73.25 93 ILE A N 1
ATOM 764 C CA . ILE A 1 93 ? 10.449 -9.530 -9.794 1.00 73.25 93 ILE A CA 1
ATOM 765 C C . ILE A 1 93 ? 10.084 -9.698 -8.299 1.00 73.25 93 ILE A C 1
ATOM 767 O O . ILE A 1 93 ? 8.895 -9.842 -8.004 1.00 73.25 93 ILE A O 1
ATOM 771 N N . PRO A 1 94 ? 11.019 -9.635 -7.325 1.00 78.75 94 PRO A N 1
ATOM 772 C CA . PRO A 1 94 ? 10.664 -9.820 -5.912 1.00 78.75 94 PRO A CA 1
ATOM 773 C C . PRO A 1 94 ? 9.769 -8.693 -5.367 1.00 78.75 94 PRO A C 1
ATOM 775 O O . PRO A 1 94 ? 8.870 -8.940 -4.561 1.00 78.75 94 PRO A O 1
ATOM 778 N N . LEU A 1 95 ? 9.962 -7.458 -5.838 1.00 77.12 95 LEU A N 1
ATOM 779 C CA . LEU A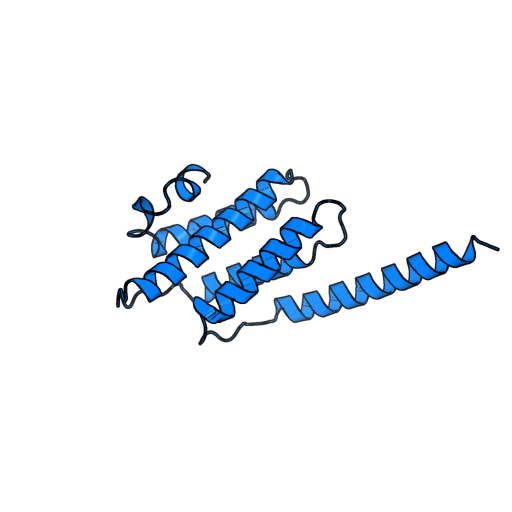 1 95 ? 9.127 -6.309 -5.465 1.00 77.12 95 LEU A CA 1
ATOM 780 C C . LEU A 1 95 ? 7.731 -6.414 -6.080 1.00 77.12 95 LEU A C 1
ATOM 782 O O . LEU A 1 95 ? 6.740 -6.129 -5.412 1.00 77.12 95 LEU A O 1
ATOM 786 N N . SER A 1 96 ? 7.642 -6.886 -7.324 1.00 79.62 96 SER A N 1
ATOM 787 C CA . SER A 1 96 ? 6.375 -7.186 -7.987 1.00 79.62 96 SER A CA 1
ATOM 788 C C . SER A 1 96 ? 5.570 -8.228 -7.200 1.00 79.62 96 SER A C 1
ATOM 790 O O . SER A 1 96 ? 4.401 -7.997 -6.871 1.00 79.62 96 SER A O 1
ATOM 792 N N . GLN A 1 97 ? 6.214 -9.324 -6.789 1.00 80.50 97 GLN A N 1
ATOM 793 C CA . GLN A 1 97 ? 5.592 -10.351 -5.948 1.00 80.50 97 GLN A CA 1
ATOM 794 C C . GLN A 1 97 ? 5.122 -9.787 -4.596 1.00 80.50 97 GLN A C 1
ATOM 796 O O . GLN A 1 97 ? 4.022 -10.118 -4.139 1.00 80.50 97 GLN A O 1
ATOM 801 N N . GLN A 1 98 ? 5.906 -8.901 -3.968 1.00 82.62 98 GLN A N 1
ATOM 802 C CA . GLN A 1 98 ? 5.504 -8.204 -2.741 1.00 82.62 98 GLN A CA 1
ATOM 803 C C . GLN A 1 98 ? 4.270 -7.318 -2.968 1.00 82.62 98 GLN A C 1
ATOM 805 O O . GLN A 1 98 ? 3.325 -7.394 -2.180 1.00 82.62 98 GLN A O 1
ATOM 810 N N . CYS A 1 99 ? 4.221 -6.548 -4.058 1.00 83.81 99 CYS A N 1
ATOM 811 C CA . CYS A 1 99 ? 3.065 -5.721 -4.411 1.00 83.81 99 CYS A CA 1
ATOM 812 C C . CYS A 1 99 ? 1.791 -6.557 -4.603 1.00 83.81 99 CYS A C 1
ATOM 814 O O . CYS A 1 99 ? 0.738 -6.205 -4.067 1.00 83.81 99 CYS A O 1
ATOM 816 N N . ILE A 1 100 ? 1.886 -7.695 -5.301 1.00 81.06 100 ILE A N 1
ATOM 817 C CA . ILE A 1 100 ? 0.757 -8.619 -5.510 1.00 81.06 100 ILE A CA 1
ATOM 818 C C . ILE A 1 100 ? 0.283 -9.207 -4.177 1.00 81.06 100 ILE A C 1
ATOM 820 O O . ILE A 1 100 ? -0.923 -9.274 -3.920 1.00 81.06 100 ILE A O 1
ATOM 824 N N . ARG A 1 101 ? 1.213 -9.620 -3.307 1.00 83.31 101 ARG A N 1
ATOM 825 C CA . ARG A 1 101 ? 0.886 -10.145 -1.973 1.00 83.31 101 ARG A CA 1
ATOM 826 C C . ARG A 1 101 ? 0.151 -9.101 -1.133 1.00 83.31 101 ARG A C 1
ATOM 828 O O . ARG A 1 101 ? -0.903 -9.407 -0.576 1.00 83.31 101 ARG A O 1
ATOM 835 N N . LEU A 1 102 ? 0.677 -7.878 -1.070 1.00 82.81 102 LEU A N 1
ATOM 836 C CA . LEU A 1 102 ? 0.068 -6.776 -0.322 1.00 82.81 102 LEU A CA 1
ATOM 837 C C . LEU A 1 102 ? -1.314 -6.422 -0.866 1.00 82.81 102 LEU A C 1
ATOM 839 O O . LEU A 1 102 ? -2.243 -6.257 -0.082 1.00 82.81 102 LEU A O 1
ATOM 843 N N . PHE A 1 103 ? -1.480 -6.391 -2.190 1.00 83.25 103 PHE A N 1
ATOM 844 C CA . PHE A 1 103 ? -2.778 -6.166 -2.824 1.00 83.25 103 PHE A CA 1
ATOM 845 C C . PHE A 1 103 ? -3.805 -7.241 -2.433 1.00 83.25 103 PHE A C 1
ATOM 847 O O . PHE A 1 103 ? -4.921 -6.911 -2.029 1.00 83.25 103 PHE A O 1
ATOM 854 N N . LYS A 1 104 ? -3.422 -8.527 -2.484 1.00 79.19 104 LYS A N 1
ATOM 855 C CA . LYS A 1 104 ? -4.290 -9.648 -2.078 1.00 79.19 104 LYS A CA 1
ATOM 856 C C . LYS A 1 104 ? -4.710 -9.542 -0.610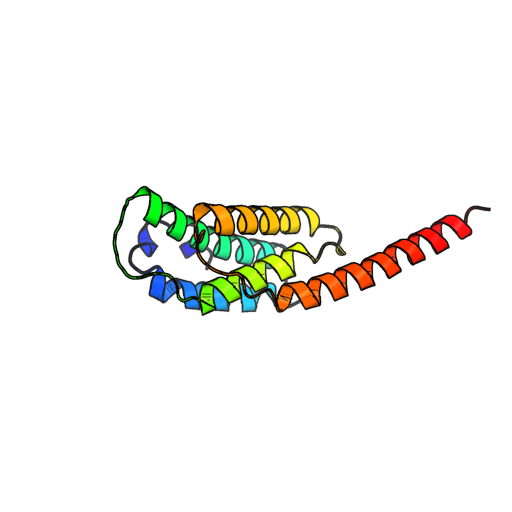 1.00 79.19 104 LYS A C 1
ATOM 858 O O . LYS A 1 104 ? -5.889 -9.713 -0.303 1.00 79.19 104 LYS A O 1
ATOM 863 N N . ILE A 1 105 ? -3.765 -9.243 0.284 1.00 83.06 105 ILE A N 1
ATOM 864 C CA . ILE A 1 105 ? -4.035 -9.091 1.722 1.00 83.06 105 ILE A CA 1
ATOM 865 C C . ILE A 1 105 ? -4.953 -7.893 1.972 1.00 83.06 105 ILE A C 1
ATOM 867 O O . ILE A 1 105 ? -5.961 -8.030 2.661 1.00 83.06 105 ILE A O 1
ATOM 871 N N . ALA A 1 106 ? -4.635 -6.740 1.384 1.00 84.38 106 ALA A N 1
ATOM 872 C CA . ALA A 1 106 ? -5.406 -5.517 1.552 1.00 84.38 106 ALA A CA 1
ATOM 873 C C . ALA A 1 106 ? -6.859 -5.690 1.089 1.00 84.38 106 ALA A C 1
ATOM 875 O O . ALA A 1 106 ? -7.779 -5.335 1.819 1.00 84.38 106 ALA A O 1
ATOM 876 N N . ARG A 1 107 ? -7.078 -6.311 -0.076 1.00 78.88 107 ARG A N 1
ATOM 877 C CA . ARG A 1 107 ? -8.427 -6.584 -0.588 1.00 78.88 107 ARG A CA 1
ATOM 878 C C . ARG A 1 107 ? -9.205 -7.559 0.296 1.00 78.88 107 ARG A C 1
ATOM 880 O O . ARG A 1 107 ? -10.390 -7.361 0.510 1.00 78.88 107 ARG A O 1
ATOM 887 N N . LYS A 1 108 ? -8.562 -8.626 0.780 1.00 77.12 108 LYS A N 1
ATOM 888 C CA . LYS A 1 108 ? -9.256 -9.691 1.520 1.00 77.12 108 LYS A CA 1
ATOM 889 C C . LYS A 1 108 ? -9.520 -9.338 2.985 1.00 77.12 108 LYS A C 1
ATOM 891 O O . LYS A 1 108 ? -10.558 -9.720 3.510 1.00 77.12 108 LYS A O 1
ATOM 896 N N . TYR A 1 109 ? -8.582 -8.657 3.638 1.00 79.12 109 TYR A N 1
ATOM 897 C CA . TYR A 1 109 ? -8.585 -8.504 5.095 1.00 79.12 109 TYR A CA 1
ATOM 898 C C . TYR A 1 109 ? -8.667 -7.052 5.573 1.00 79.12 109 TYR A C 1
ATOM 900 O O . TYR A 1 109 ? -9.194 -6.820 6.652 1.00 79.12 109 TYR A O 1
ATOM 908 N N . ALA A 1 110 ? -8.150 -6.082 4.810 1.00 80.94 110 ALA A N 1
ATOM 909 C CA . ALA A 1 110 ? -8.168 -4.676 5.227 1.00 80.94 110 ALA A CA 1
ATOM 910 C C . ALA A 1 110 ? -9.419 -3.939 4.726 1.00 80.94 110 ALA A C 1
ATOM 912 O O . ALA A 1 110 ? -10.030 -3.188 5.477 1.00 80.94 110 ALA A O 1
ATOM 913 N N . TRP A 1 111 ? -9.823 -4.176 3.473 1.00 83.00 111 TRP A N 1
ATOM 914 C CA . TRP A 1 111 ? -10.960 -3.501 2.837 1.00 83.00 111 TRP A CA 1
ATOM 915 C C . TRP A 1 111 ? -11.840 -4.470 2.028 1.00 83.00 111 TRP A C 1
ATOM 917 O O . TRP A 1 111 ? -11.950 -4.319 0.809 1.00 83.00 111 TRP A O 1
ATOM 927 N N . PRO A 1 112 ? -12.494 -5.455 2.679 1.00 75.44 112 PRO A N 1
ATOM 928 C CA . PRO A 1 112 ? -13.293 -6.477 1.992 1.00 75.44 112 PRO A CA 1
ATOM 929 C C . PRO A 1 112 ? -14.502 -5.915 1.229 1.00 75.44 112 PRO A C 1
ATOM 931 O O . PRO A 1 112 ? -14.902 -6.482 0.218 1.00 75.44 112 PRO A O 1
ATOM 934 N N . ASN A 1 113 ? -15.052 -4.784 1.683 1.00 73.56 113 ASN A N 1
ATOM 935 C CA . ASN A 1 113 ? -16.289 -4.194 1.156 1.00 73.56 113 ASN A CA 1
ATOM 936 C C . ASN A 1 113 ? -16.051 -3.011 0.199 1.00 73.56 113 ASN A C 1
ATOM 938 O O . ASN A 1 113 ? -16.982 -2.271 -0.111 1.00 73.56 113 ASN A O 1
ATOM 942 N N . VAL A 1 114 ? -14.806 -2.756 -0.213 1.00 75.00 114 VAL A N 1
ATOM 943 C CA . VAL A 1 114 ? -14.473 -1.608 -1.068 1.00 75.00 114 VAL A CA 1
ATOM 944 C C . VAL A 1 114 ? -14.390 -2.045 -2.528 1.00 75.00 114 VAL A C 1
ATOM 946 O O . VAL A 1 114 ? -13.490 -2.796 -2.902 1.00 75.00 114 VAL A O 1
ATOM 949 N N . ASP A 1 115 ? -15.279 -1.515 -3.374 1.00 67.94 115 ASP A N 1
ATOM 950 C CA . ASP A 1 115 ? -15.192 -1.735 -4.821 1.00 67.94 115 ASP A CA 1
ATOM 951 C C . ASP A 1 115 ? -13.915 -1.103 -5.382 1.00 67.94 115 ASP A C 1
ATOM 953 O O . ASP A 1 115 ? -13.672 0.099 -5.270 1.00 67.94 115 ASP A O 1
ATOM 957 N N . ILE A 1 116 ? -13.061 -1.894 -6.010 1.00 65.06 116 ILE A N 1
ATOM 958 C CA . ILE A 1 116 ? -11.818 -1.365 -6.567 1.00 65.06 116 ILE A CA 1
ATOM 959 C C . ILE A 1 116 ? -12.162 -0.667 -7.884 1.00 65.06 116 ILE A C 1
ATOM 961 O O . ILE A 1 116 ? -12.620 -1.316 -8.823 1.00 65.06 116 ILE A O 1
ATOM 965 N N . LYS A 1 117 ? -11.933 0.651 -7.982 1.00 61.56 117 LYS A N 1
ATOM 966 C CA . LYS A 1 117 ? -12.015 1.355 -9.270 1.00 61.56 117 LYS A CA 1
ATOM 967 C C . LYS A 1 117 ? -10.819 0.942 -10.129 1.00 61.56 117 LYS A C 1
ATOM 969 O O . LYS A 1 117 ? -9.705 1.432 -9.975 1.00 61.56 117 LYS A O 1
ATOM 974 N N . LEU A 1 118 ? -11.062 -0.005 -11.026 1.00 57.06 118 LEU A N 1
ATOM 975 C CA . LEU A 1 118 ? -10.071 -0.681 -11.862 1.00 57.06 118 LEU A CA 1
ATOM 976 C C . LEU A 1 118 ? -9.655 0.123 -13.114 1.00 57.06 118 LEU A C 1
ATOM 978 O O . LEU A 1 118 ? -9.106 -0.445 -14.049 1.00 57.06 118 LEU A O 1
ATOM 982 N N . THR A 1 119 ? -9.810 1.448 -13.142 1.00 58.47 119 THR A N 1
ATOM 983 C CA . THR A 1 119 ? -9.371 2.280 -14.288 1.00 58.47 119 THR A CA 1
ATOM 984 C C . THR A 1 119 ? -7.859 2.199 -14.550 1.00 58.47 119 THR A C 1
ATOM 986 O O . THR A 1 119 ? -7.394 2.427 -15.666 1.00 58.47 119 THR A O 1
ATOM 989 N N . THR A 1 120 ? -7.060 1.843 -13.538 1.00 54.44 120 THR A N 1
ATOM 990 C CA . THR A 1 120 ? -5.634 1.510 -13.705 1.00 54.44 120 THR A CA 1
ATOM 991 C C . THR A 1 120 ? -5.431 0.082 -14.239 1.00 54.44 120 THR A C 1
ATOM 993 O O . THR A 1 120 ? -4.434 -0.178 -14.903 1.00 54.44 120 THR A O 1
ATOM 996 N N . PHE A 1 121 ? -6.367 -0.838 -13.989 1.00 56.25 121 PHE A N 1
ATOM 997 C CA . PHE A 1 121 ? -6.331 -2.221 -14.475 1.00 56.25 121 PHE A CA 1
ATOM 998 C C . PHE A 1 121 ? -6.619 -2.320 -15.975 1.00 56.25 121 PHE A C 1
ATOM 1000 O O . PHE A 1 121 ? -6.012 -3.136 -16.649 1.00 56.25 121 PHE A O 1
ATOM 1007 N N . GLU A 1 122 ? -7.477 -1.461 -16.525 1.00 55.84 122 GLU A N 1
ATOM 1008 C CA . GLU A 1 122 ? -7.684 -1.391 -17.982 1.00 55.84 122 GLU A CA 1
ATOM 1009 C C . GLU A 1 122 ? -6.389 -0.996 -18.700 1.00 55.84 122 GLU A C 1
ATOM 1011 O O . GLU A 1 122 ? -5.935 -1.683 -19.613 1.00 55.84 122 GLU A O 1
ATOM 1016 N N . ARG A 1 123 ? -5.716 0.057 -18.212 1.00 53.59 123 ARG A N 1
ATOM 1017 C CA . ARG A 1 123 ? -4.381 0.449 -18.694 1.00 53.59 123 ARG A CA 1
ATOM 1018 C C . ARG A 1 123 ? -3.347 -0.656 -18.493 1.00 53.59 123 ARG A C 1
ATOM 1020 O O . ARG A 1 123 ? -2.472 -0.827 -19.334 1.00 53.59 123 ARG A O 1
ATOM 1027 N N . LEU A 1 124 ? -3.470 -1.414 -17.407 1.00 55.88 124 LEU A N 1
ATOM 1028 C CA . LEU A 1 124 ? -2.611 -2.552 -17.135 1.00 55.88 124 LEU A CA 1
ATOM 1029 C C . LEU A 1 124 ? -2.804 -3.684 -18.141 1.00 55.88 124 LEU A C 1
ATOM 1031 O O . LEU A 1 124 ? -1.814 -4.189 -18.653 1.00 55.88 124 LEU A O 1
ATOM 1035 N N . ILE A 1 125 ? -4.045 -4.081 -18.423 1.00 58.16 125 ILE A N 1
ATOM 1036 C CA . ILE A 1 125 ? -4.347 -5.094 -19.436 1.00 58.16 125 ILE A CA 1
ATOM 1037 C C . ILE A 1 125 ? -3.780 -4.636 -20.774 1.00 58.16 125 ILE A C 1
ATOM 1039 O O . ILE A 1 125 ? -3.093 -5.413 -21.419 1.00 58.16 125 ILE A O 1
ATOM 1043 N N . HIS A 1 126 ? -3.969 -3.371 -21.158 1.00 61.38 126 HIS A N 1
ATOM 1044 C CA . HIS A 1 126 ? -3.372 -2.845 -22.386 1.00 61.38 126 HIS A CA 1
ATOM 1045 C C . HIS A 1 126 ? -1.841 -2.923 -22.394 1.00 61.38 126 HIS A C 1
ATOM 1047 O O . HIS A 1 126 ? -1.264 -3.288 -23.417 1.00 61.38 126 HIS A O 1
ATOM 1053 N N . GLN A 1 127 ? -1.180 -2.617 -21.277 1.00 53.62 127 GLN A N 1
ATOM 1054 C CA . GLN A 1 127 ? 0.278 -2.662 -21.182 1.00 53.62 127 GLN A CA 1
ATOM 1055 C C . GLN A 1 127 ? 0.816 -4.100 -21.168 1.00 53.62 127 GLN A C 1
ATOM 1057 O O . GLN A 1 127 ? 1.734 -4.399 -21.917 1.00 53.62 127 GLN A O 1
ATOM 1062 N N . ILE A 1 128 ? 0.195 -5.010 -20.413 1.00 55.16 128 ILE A N 1
ATOM 1063 C CA . ILE A 1 128 ? 0.532 -6.440 -20.411 1.00 55.16 128 ILE A CA 1
ATOM 1064 C C . ILE A 1 128 ? 0.274 -7.041 -21.798 1.00 55.16 128 ILE A C 1
ATOM 1066 O O . ILE A 1 128 ? 1.150 -7.692 -22.340 1.00 55.16 128 ILE A O 1
ATOM 1070 N N . VAL A 1 129 ? -0.876 -6.787 -22.423 1.00 57.16 129 VAL A N 1
ATOM 1071 C CA . VAL A 1 129 ? -1.182 -7.279 -23.780 1.00 57.16 129 VAL A CA 1
ATOM 1072 C C . VAL A 1 129 ? -0.196 -6.724 -24.818 1.00 57.16 129 VAL A C 1
ATOM 1074 O O . VAL A 1 129 ? 0.147 -7.425 -25.767 1.00 57.16 129 VAL A O 1
ATOM 1077 N N . SER A 1 130 ? 0.299 -5.495 -24.640 1.00 54.81 130 SER A N 1
ATOM 1078 C CA . SER A 1 130 ? 1.333 -4.916 -25.512 1.00 54.81 130 SER A CA 1
ATOM 1079 C C . SER A 1 130 ? 2.721 -5.518 -25.254 1.00 54.81 130 SER A C 1
ATOM 1081 O O . SER A 1 130 ? 3.440 -5.806 -26.207 1.00 54.81 130 SER A O 1
ATOM 1083 N N . ASP A 1 131 ? 3.074 -5.767 -23.990 1.00 49.06 131 ASP A N 1
ATOM 1084 C CA . ASP A 1 131 ? 4.338 -6.398 -23.594 1.00 49.06 131 ASP A CA 1
ATOM 1085 C C . ASP A 1 131 ? 4.377 -7.889 -23.987 1.00 49.06 131 ASP A C 1
ATOM 1087 O O . ASP A 1 131 ? 5.422 -8.375 -24.406 1.00 49.06 131 ASP A O 1
ATOM 1091 N N . TRP A 1 132 ? 3.250 -8.613 -23.951 1.00 43.75 132 TRP A N 1
ATOM 1092 C CA . TRP A 1 132 ? 3.156 -10.003 -24.431 1.00 43.75 132 TRP A CA 1
ATOM 1093 C C . TRP A 1 132 ? 3.368 -10.108 -25.941 1.00 43.75 132 TRP A C 1
ATOM 1095 O O . TRP A 1 132 ? 4.063 -11.017 -26.381 1.00 43.75 132 TRP A O 1
ATOM 1105 N N . LYS A 1 133 ? 2.878 -9.138 -26.727 1.00 44.12 133 LYS A N 1
ATOM 1106 C CA . LYS A 1 133 ? 3.217 -9.055 -28.158 1.00 44.12 133 LYS A CA 1
ATOM 1107 C C . LYS A 1 133 ? 4.718 -8.853 -28.377 1.00 44.12 133 LYS A C 1
ATOM 1109 O O . LYS A 1 133 ? 5.267 -9.406 -29.322 1.00 44.12 133 LYS A O 1
ATOM 1114 N N . PHE A 1 134 ? 5.388 -8.093 -27.509 1.00 38.38 134 PHE A N 1
ATOM 1115 C CA . PHE A 1 134 ? 6.839 -7.894 -27.570 1.00 38.38 134 PHE A CA 1
ATOM 1116 C C . PHE A 1 134 ? 7.633 -9.126 -27.126 1.00 38.38 134 PHE A C 1
ATOM 1118 O O . PHE A 1 134 ? 8.676 -9.388 -27.712 1.00 38.38 134 PHE A O 1
ATOM 1125 N N . VAL A 1 135 ? 7.150 -9.881 -26.134 1.00 44.06 135 VAL A N 1
ATOM 1126 C CA . VAL A 1 135 ? 7.768 -11.140 -25.682 1.00 44.06 135 VAL A CA 1
ATOM 1127 C C . VAL A 1 135 ? 7.571 -12.257 -26.708 1.00 44.06 135 VAL A C 1
ATOM 1129 O O . VAL A 1 135 ? 8.501 -13.015 -26.956 1.00 44.06 135 VAL A O 1
ATOM 1132 N N . GLU A 1 136 ? 6.406 -12.349 -27.354 1.00 38.25 136 GLU A N 1
ATOM 1133 C CA . GLU A 1 136 ? 6.212 -13.282 -28.470 1.00 38.25 136 GLU A CA 1
ATOM 1134 C C . GLU A 1 136 ? 7.077 -12.907 -29.672 1.00 38.25 136 GLU A C 1
ATOM 1136 O O . GLU A 1 136 ? 7.681 -13.798 -30.252 1.00 38.25 136 GLU A O 1
ATOM 1141 N N . LEU A 1 137 ? 7.206 -11.616 -30.011 1.00 37.25 137 LEU A N 1
ATOM 1142 C CA . LEU A 1 137 ? 8.090 -11.163 -31.091 1.00 37.25 137 LEU A CA 1
ATOM 1143 C C . LEU A 1 137 ? 9.571 -11.355 -30.749 1.00 37.25 137 LEU A C 1
ATOM 1145 O O . LEU A 1 137 ? 10.325 -11.804 -31.604 1.00 37.25 137 LEU A O 1
ATOM 1149 N N . SER A 1 138 ? 10.007 -11.066 -29.520 1.00 37.72 138 SER A N 1
ATOM 1150 C CA . SER A 1 138 ? 11.397 -11.293 -29.116 1.00 37.72 138 SER A CA 1
ATOM 1151 C C . SER A 1 138 ? 11.728 -12.782 -29.037 1.00 37.72 138 SER A C 1
ATOM 1153 O O . SER A 1 138 ? 12.808 -13.156 -29.478 1.00 37.72 138 SER A O 1
ATOM 1155 N N . CYS A 1 139 ? 10.804 -13.640 -28.590 1.00 37.84 139 CYS A N 1
ATOM 1156 C CA . CYS A 1 139 ? 10.944 -15.090 -28.729 1.00 37.84 139 CYS A CA 1
ATOM 1157 C C . CYS A 1 139 ? 10.977 -15.513 -30.202 1.00 37.84 139 CYS A C 1
ATOM 1159 O O . CYS A 1 139 ? 11.832 -16.315 -30.546 1.00 37.84 139 CYS A O 1
ATOM 1161 N N . PHE A 1 140 ? 10.130 -14.948 -31.074 1.00 36.66 140 PHE A N 1
ATOM 1162 C CA . PHE A 1 140 ? 10.117 -15.273 -32.506 1.00 36.66 140 PHE A CA 1
ATOM 1163 C C . PHE A 1 140 ? 11.442 -14.929 -33.194 1.00 36.66 140 PHE A C 1
ATOM 1165 O O . PHE A 1 140 ? 11.965 -15.747 -33.945 1.00 36.66 140 PHE A O 1
ATOM 1172 N N . PHE A 1 141 ? 12.008 -13.750 -32.917 1.00 36.22 141 PHE A N 1
ATOM 1173 C CA . PHE A 1 141 ? 13.310 -13.352 -33.459 1.00 36.22 141 PHE A CA 1
ATOM 1174 C C . PHE A 1 141 ? 14.463 -14.143 -32.821 1.00 36.22 141 PHE A C 1
ATOM 1176 O O . PHE A 1 141 ? 15.378 -14.542 -33.529 1.00 36.22 141 PHE A O 1
ATOM 1183 N N . TYR A 1 142 ? 14.402 -14.458 -31.523 1.00 32.72 142 TYR A N 1
ATOM 1184 C CA . TYR A 1 142 ? 15.459 -15.230 -30.854 1.00 32.72 142 TYR A CA 1
ATOM 1185 C C . TYR A 1 142 ? 15.457 -16.722 -31.230 1.00 32.72 142 TYR A C 1
ATOM 1187 O O . TYR A 1 142 ? 16.495 -17.372 -31.140 1.00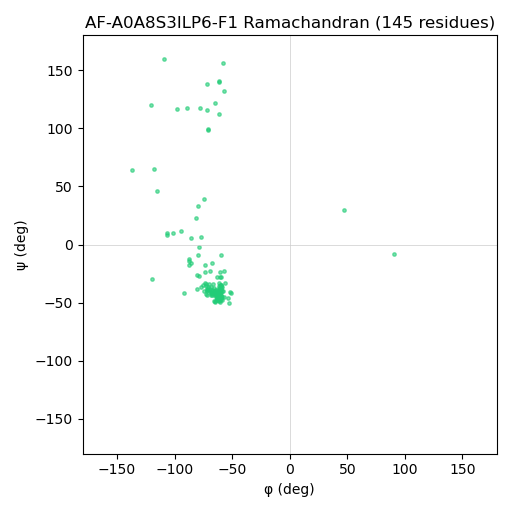 32.72 142 TYR A O 1
ATOM 1195 N N . THR A 1 143 ? 14.323 -17.277 -31.672 1.00 37.94 143 THR A N 1
ATOM 1196 C CA . THR A 1 143 ? 14.255 -18.642 -32.227 1.00 37.94 143 THR A CA 1
ATOM 1197 C C . THR A 1 143 ? 14.539 -18.712 -33.726 1.00 37.94 143 THR A C 1
ATOM 1199 O O . THR A 1 143 ? 14.831 -19.797 -34.210 1.00 37.94 143 THR A O 1
ATOM 1202 N N . ALA A 1 144 ? 14.461 -17.598 -34.461 1.00 39.22 144 ALA A N 1
ATOM 1203 C CA . ALA A 1 144 ? 14.707 -17.565 -35.907 1.00 39.22 144 ALA A CA 1
ATOM 1204 C C . ALA A 1 144 ? 16.189 -17.363 -36.291 1.00 39.22 144 ALA A C 1
ATOM 1206 O O . ALA A 1 144 ? 16.537 -17.588 -37.442 1.00 39.22 144 ALA A O 1
ATOM 1207 N N . ASP A 1 145 ? 17.056 -16.984 -35.345 1.00 36.59 145 ASP A N 1
ATOM 1208 C CA . ASP A 1 145 ? 18.518 -16.896 -35.540 1.00 36.59 145 ASP A CA 1
ATOM 1209 C C . ASP A 1 145 ? 19.266 -18.179 -35.098 1.00 36.59 145 ASP A C 1
ATOM 1211 O O . ASP A 1 145 ? 20.494 -18.195 -34.992 1.00 36.59 145 ASP A O 1
ATOM 1215 N N . ILE A 1 146 ? 18.536 -19.268 -34.825 1.00 46.53 146 ILE A N 1
ATOM 1216 C CA . ILE A 1 146 ? 19.093 -20.607 -34.579 1.00 46.53 146 ILE A CA 1
ATOM 1217 C C . ILE A 1 146 ? 18.562 -21.553 -35.664 1.00 46.53 146 ILE A C 1
ATOM 1219 O O . ILE A 1 146 ? 17.809 -22.477 -35.375 1.00 46.53 146 ILE A O 1
ATOM 1223 N N . GLU A 1 147 ? 18.940 -21.297 -36.915 1.00 37.44 147 GLU A N 1
ATOM 1224 C CA . GLU A 1 147 ? 19.013 -22.290 -38.000 1.00 37.44 147 GLU A CA 1
ATOM 1225 C C . GLU A 1 147 ? 20.105 -21.894 -39.001 1.00 37.44 147 GLU A C 1
ATOM 1227 O O . GLU A 1 147 ? 20.116 -20.725 -39.451 1.00 37.44 147 GLU A O 1
#

Sequence (147 aa):
MTIIVRHQTIYFHVRYTLANLMIQSAQKIAGQATNPMEHKKLAIDIIEVIIKWELRKHSEQINDQKNFNRSLIDTMFSFLIRHACQINIPNMIPLSQQCIRLFKIARKYAWPNVDIKLTTFERLIHQIVSDWKFVELSCFFYTADIE

Organism: NCBI:txid392030

Radius of gyration: 17.95 Å; Cα contacts (8 Å, |Δi|>4): 92; chains: 1; bounding box: 35×35×56 Å